Protein AF-A0A6G7NPX5-F1 (afdb_monomer)

Mean predicted aligned error: 10.13 Å

Solvent-accessible surface area (backbone atoms only — not comparable to full-atom values): 6324 Å² total; per-residue (Å²): 137,84,89,84,80,68,65,66,66,56,52,51,50,52,50,53,51,50,55,48,49,53,51,59,47,50,57,50,49,51,45,51,51,50,54,31,49,52,38,38,76,76,55,89,14,68,43,41,69,69,58,49,26,53,59,47,39,71,78,44,92,78,64,53,76,70,59,38,44,55,53,43,51,53,47,52,50,51,38,38,75,69,60,42,29,45,61,82,43,103,87,43,35,36,27,59,28,72,69,45,48,52,52,54,54,49,61,66,71,79,112

Radius of gyration: 18.17 Å; Cα contacts (8 Å, |Δi|>4): 89; chains: 1; bounding box: 48×43×48 Å

Sequence (111 aa):
MPVAGNLSLIFDMSRLIKDKAARGQHLLEEAVLEVLLEARKNGDGLVRAIDIARRVDIYRKKFTPSMGNAITSGILAKLSEEKRIEQLRRRGPWKLTEEEFSKMSADQNDA

Secondary structure (DSSP, 8-state):
----SSHHHHHHHHHHHHHHHHHHHHHHHHHHHHHHHHHHHSSS--B-HHHHHHHHHHH-TT--HHHHHHHHHHHHHHHHHTTSEEESSTT--EEE-HHHHHHHHHHTT--

Foldseek 3Di:
DDPPDPPVVVVVVVVVVVVCVVVVLVVLLVLLQVVLLVCVVVDVSFAALLRSLVSSVVVPVDDDSVRSSVSSVVSLVVCVVVQQKDAPDPRTTIHGDPVNSVVVVVVVVVD

Nearest PDB structures (foldseek):
  4ad9-assembly1_B  TM=8.555E-01  e=4.326E-02  Homo sapiens
  4ad9-assembly2_F  TM=7.990E-01  e=4.057E-02  Homo sapiens
  5aip-assembly1_B  TM=4.936E-01  e=2.428E-02  Neisseria meningitidis serogroup B
  7kk0-assembly1_A  TM=5.146E-01  e=3.138E-02  Variovorax paradoxus
  8s0f-assembly1_8  TM=4.441E-01  e=4.650E-01  Homo sapiens

Structure (mmCIF, N/CA/C/O backbone):
data_AF-A0A6G7NPX5-F1
#
_entry.id   AF-A0A6G7NPX5-F1
#
loop_
_atom_site.group_PDB
_atom_site.id
_atom_site.type_symbol
_atom_site.label_atom_id
_atom_site.label_alt_id
_atom_site.label_comp_id
_atom_site.label_asym_id
_atom_site.label_entity_id
_atom_site.label_seq_id
_atom_site.pdbx_PDB_ins_code
_atom_site.Cartn_x
_atom_site.Cartn_y
_atom_site.Cartn_z
_atom_site.occupancy
_atom_site.B_iso_or_equiv
_atom_site.auth_seq_id
_atom_site.auth_comp_id
_atom_site.auth_asym_id
_atom_site.auth_atom_id
_atom_site.pdbx_PDB_model_num
ATOM 1 N N . MET A 1 1 ? 30.210 32.339 -34.014 1.00 45.97 1 MET A N 1
ATOM 2 C CA . MET A 1 1 ? 28.901 31.681 -34.225 1.00 45.97 1 MET A CA 1
ATOM 3 C C . MET A 1 1 ? 28.555 30.907 -32.958 1.00 45.97 1 MET A C 1
ATOM 5 O O . MET A 1 1 ? 29.354 30.049 -32.601 1.00 45.97 1 MET A O 1
ATOM 9 N N . PRO A 1 2 ? 27.482 31.235 -32.215 1.00 46.88 2 PRO A N 1
ATOM 10 C CA . PRO A 1 2 ? 27.193 30.570 -30.948 1.00 46.88 2 PRO A CA 1
ATOM 11 C C . PRO A 1 2 ? 26.335 29.316 -31.166 1.00 46.88 2 PRO A C 1
ATOM 13 O O . PRO A 1 2 ? 25.286 29.362 -31.804 1.00 46.88 2 PRO A O 1
ATOM 16 N N . VAL A 1 3 ? 26.783 28.190 -30.611 1.00 52.47 3 VAL A N 1
ATOM 17 C CA . VAL A 1 3 ? 26.078 26.899 -30.607 1.00 52.47 3 VAL A CA 1
ATOM 18 C C . VAL A 1 3 ? 25.054 26.907 -29.461 1.00 52.47 3 VAL A C 1
ATOM 20 O O . VAL A 1 3 ? 25.245 26.285 -28.424 1.00 52.47 3 VAL A O 1
ATOM 23 N N . ALA A 1 4 ? 23.980 27.685 -29.601 1.00 54.69 4 ALA A N 1
ATOM 24 C CA . ALA A 1 4 ? 22.961 27.873 -28.557 1.00 54.69 4 ALA A CA 1
ATOM 25 C C . ALA A 1 4 ? 21.749 26.925 -28.705 1.00 54.69 4 ALA A C 1
ATOM 27 O O . ALA A 1 4 ? 20.627 27.295 -28.377 1.00 54.69 4 ALA A O 1
ATOM 28 N N . GLY A 1 5 ? 21.951 25.716 -29.243 1.00 53.91 5 GLY A N 1
ATOM 29 C CA . GLY A 1 5 ? 20.851 24.883 -29.749 1.00 53.91 5 GLY A CA 1
ATOM 30 C C . GLY A 1 5 ? 20.573 23.554 -29.045 1.00 53.91 5 GLY A C 1
ATOM 31 O O . GLY A 1 5 ? 19.686 22.849 -29.505 1.00 53.91 5 GLY A O 1
ATOM 32 N N . ASN A 1 6 ? 21.296 23.164 -27.985 1.00 51.56 6 ASN A N 1
ATOM 33 C CA . ASN A 1 6 ? 21.242 21.758 -27.530 1.00 51.56 6 ASN A CA 1
ATOM 34 C C . ASN A 1 6 ? 20.979 21.522 -26.032 1.00 51.56 6 ASN A C 1
ATOM 36 O O . ASN A 1 6 ? 20.887 20.377 -25.601 1.00 51.56 6 ASN A O 1
ATOM 40 N N . LEU A 1 7 ? 20.837 22.575 -25.221 1.00 51.97 7 LEU A N 1
ATOM 41 C CA . LEU A 1 7 ? 20.602 22.434 -23.774 1.00 51.97 7 LEU A CA 1
ATOM 42 C C . LEU A 1 7 ? 19.114 22.415 -23.389 1.00 51.97 7 LEU A C 1
ATOM 44 O O . LEU A 1 7 ? 18.770 21.819 -22.370 1.00 51.97 7 LEU A O 1
ATOM 48 N N . SER A 1 8 ? 18.221 23.002 -24.196 1.00 53.38 8 SER A N 1
ATOM 49 C CA . SER A 1 8 ? 16.775 23.014 -23.909 1.00 53.38 8 SER A CA 1
ATOM 50 C C . SER A 1 8 ? 16.142 21.624 -24.044 1.00 53.38 8 SER A C 1
ATOM 52 O O . SER A 1 8 ? 15.403 21.203 -23.160 1.00 53.38 8 SER A O 1
ATOM 54 N N . LEU A 1 9 ? 16.507 20.868 -25.085 1.00 53.69 9 LEU A N 1
ATOM 55 C CA . LEU A 1 9 ? 16.022 19.504 -25.345 1.00 53.69 9 LEU A CA 1
ATOM 56 C C . LEU A 1 9 ? 16.412 18.501 -24.246 1.00 53.69 9 LEU A C 1
ATOM 58 O O . LEU A 1 9 ? 15.614 17.637 -23.882 1.00 53.69 9 LEU A O 1
ATOM 62 N N . ILE A 1 10 ? 17.615 18.630 -23.675 1.00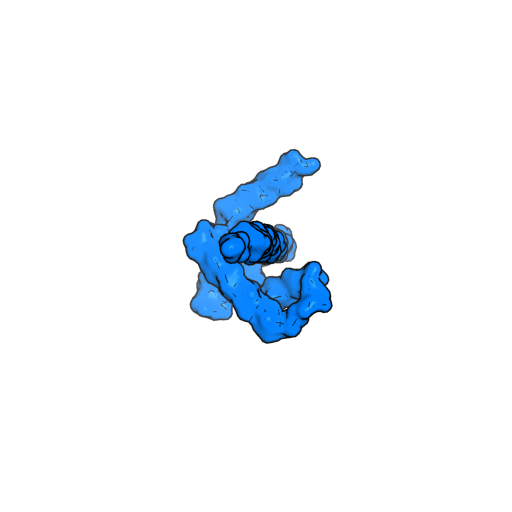 57.75 10 ILE A N 1
ATOM 63 C CA . ILE A 1 10 ? 18.077 17.786 -22.559 1.00 57.75 10 ILE A CA 1
ATOM 64 C C . ILE A 1 10 ? 17.300 18.117 -21.274 1.00 57.75 10 ILE A C 1
ATOM 66 O O . ILE A 1 10 ? 16.946 17.218 -20.503 1.00 57.75 10 ILE A O 1
ATOM 70 N N . PHE A 1 11 ? 16.997 19.400 -21.053 1.00 54.12 11 PHE A N 1
ATOM 71 C CA . PHE A 1 11 ? 16.221 19.856 -19.900 1.00 54.12 11 PHE A CA 1
ATOM 72 C C . PHE A 1 11 ? 14.765 19.374 -19.954 1.00 54.12 11 PHE A C 1
ATOM 74 O O . PHE A 1 11 ? 14.234 18.914 -18.940 1.00 54.12 11 PHE A O 1
ATOM 81 N N . ASP A 1 12 ? 14.145 19.416 -21.136 1.00 60.53 12 ASP A N 1
ATOM 82 C CA . ASP A 1 12 ? 12.768 18.957 -21.341 1.00 60.53 12 ASP A CA 1
ATOM 83 C C . ASP A 1 12 ? 12.640 17.437 -21.191 1.00 60.53 12 ASP A C 1
ATOM 85 O O . ASP A 1 12 ? 11.774 16.943 -20.469 1.00 60.53 12 ASP A O 1
ATOM 89 N N . MET A 1 13 ? 13.572 16.673 -21.772 1.00 55.50 13 MET A N 1
ATOM 90 C CA . MET A 1 13 ? 13.620 15.216 -21.603 1.00 55.50 13 MET A CA 1
ATOM 91 C C . MET A 1 13 ? 13.807 14.812 -20.136 1.00 55.50 13 MET A C 1
ATOM 93 O O . MET A 1 13 ? 13.168 13.872 -19.667 1.00 55.50 13 MET A O 1
ATOM 97 N N . SER A 1 14 ? 14.625 15.548 -19.381 1.00 62.31 14 SER A N 1
ATOM 98 C CA . SER A 1 14 ? 14.832 15.295 -17.951 1.00 62.31 14 SER A CA 1
ATOM 99 C C . SER A 1 14 ? 13.558 15.515 -17.127 1.00 62.31 14 SER A C 1
ATOM 101 O O . SER A 1 14 ? 13.285 14.733 -16.214 1.00 62.31 14 SER A O 1
ATOM 103 N N . ARG A 1 15 ? 12.754 16.541 -17.443 1.00 61.47 15 ARG A N 1
ATOM 104 C CA . ARG A 1 15 ? 11.434 16.745 -16.816 1.00 61.47 15 ARG A CA 1
ATOM 105 C C . ARG A 1 15 ? 10.466 15.633 -17.193 1.00 61.47 15 ARG A C 1
ATOM 107 O O . ARG A 1 15 ? 9.854 15.039 -16.313 1.00 61.47 15 ARG A O 1
ATOM 114 N N . LEU A 1 16 ? 10.416 15.269 -18.471 1.00 61.56 16 LEU A N 1
ATOM 115 C CA . LEU A 1 16 ? 9.523 14.223 -18.961 1.00 61.56 16 LEU A CA 1
ATOM 116 C C . LEU A 1 16 ? 9.821 12.851 -18.330 1.00 61.56 16 LEU A C 1
ATOM 118 O O . LEU A 1 16 ? 8.902 12.088 -18.032 1.00 61.56 16 LEU A O 1
ATOM 122 N N . ILE A 1 17 ? 11.102 12.537 -18.106 1.00 63.12 17 ILE A N 1
ATOM 123 C CA . ILE A 1 17 ? 11.539 11.314 -17.420 1.00 63.12 17 ILE A CA 1
ATOM 124 C C . ILE A 1 17 ? 11.146 11.356 -15.941 1.00 63.12 17 ILE A C 1
ATOM 126 O O . ILE A 1 17 ? 10.616 10.367 -15.436 1.00 63.12 17 ILE A O 1
ATOM 130 N N . LYS A 1 18 ? 11.346 12.490 -15.256 1.00 64.62 18 LYS A N 1
ATOM 131 C CA . LYS A 1 18 ? 10.938 12.660 -13.851 1.00 64.62 18 LYS A CA 1
ATOM 132 C C . LYS A 1 18 ? 9.425 12.533 -13.676 1.00 64.62 18 LYS A C 1
ATOM 134 O O . LYS A 1 18 ? 8.990 11.801 -12.794 1.00 64.62 18 LYS A O 1
ATOM 139 N N . ASP A 1 19 ? 8.632 13.134 -14.558 1.00 65.00 19 ASP A N 1
ATOM 140 C CA . ASP A 1 19 ? 7.168 13.059 -14.501 1.00 65.00 19 ASP A CA 1
ATOM 141 C C . ASP A 1 19 ? 6.640 11.655 -14.807 1.00 65.00 19 ASP A C 1
ATOM 143 O O . ASP A 1 19 ? 5.632 11.220 -14.244 1.00 65.00 19 ASP A O 1
ATOM 147 N N . LYS A 1 20 ? 7.296 10.921 -15.714 1.00 63.56 20 LYS A N 1
ATOM 148 C CA . LYS A 1 20 ? 6.964 9.514 -15.979 1.00 63.56 20 LYS A CA 1
ATOM 149 C C . LYS A 1 20 ? 7.373 8.610 -14.822 1.00 63.56 20 LYS A C 1
ATOM 151 O O . LYS A 1 20 ? 6.629 7.688 -14.505 1.00 63.56 20 LYS A O 1
ATOM 156 N N . ALA A 1 21 ? 8.515 8.870 -14.188 1.00 64.75 21 ALA A N 1
ATOM 157 C CA . ALA A 1 21 ? 8.960 8.129 -13.014 1.00 64.75 21 ALA A CA 1
ATOM 158 C C . ALA A 1 21 ? 8.023 8.364 -11.821 1.00 64.75 21 ALA A C 1
ATOM 160 O O . ALA A 1 21 ? 7.575 7.395 -11.215 1.00 64.75 21 ALA A O 1
ATOM 161 N N . ALA A 1 22 ? 7.644 9.618 -11.556 1.00 68.50 22 ALA A N 1
ATOM 162 C CA . ALA A 1 22 ? 6.703 9.979 -10.498 1.00 68.50 22 ALA A CA 1
ATOM 163 C C . ALA A 1 22 ? 5.330 9.323 -10.707 1.00 68.50 22 ALA A C 1
ATOM 165 O O . ALA A 1 22 ? 4.811 8.675 -9.802 1.00 68.50 22 ALA A O 1
ATOM 166 N N . ARG A 1 23 ? 4.777 9.390 -11.927 1.00 72.19 23 ARG A N 1
ATOM 167 C CA . ARG A 1 23 ? 3.532 8.680 -12.272 1.00 72.19 23 ARG A CA 1
ATOM 168 C C . ARG A 1 23 ? 3.676 7.166 -12.159 1.00 72.19 23 ARG A C 1
ATOM 170 O O . ARG A 1 23 ? 2.801 6.491 -11.633 1.00 72.19 23 ARG A O 1
ATOM 177 N N . GLY A 1 24 ? 4.790 6.624 -12.642 1.00 71.44 24 GLY A N 1
ATOM 178 C CA . GLY A 1 24 ? 5.075 5.195 -12.586 1.00 71.44 24 GLY A CA 1
ATOM 179 C C . GLY A 1 24 ? 5.190 4.662 -11.159 1.00 71.44 24 GLY A C 1
ATOM 180 O O . GLY A 1 24 ? 4.855 3.495 -10.949 1.00 71.44 24 GLY A O 1
ATOM 181 N N . GLN A 1 25 ? 5.643 5.504 -10.229 1.00 75.19 25 GLN A N 1
ATOM 182 C CA . GLN A 1 25 ? 5.715 5.235 -8.801 1.00 75.19 25 GLN A CA 1
ATOM 183 C C . GLN A 1 25 ? 4.337 5.358 -8.134 1.00 75.19 25 GLN A C 1
ATOM 185 O O . GLN A 1 25 ? 3.956 4.442 -7.416 1.00 75.19 25 GLN A O 1
ATOM 190 N N . HIS A 1 26 ? 3.562 6.406 -8.439 1.00 79.81 26 HIS A N 1
ATOM 191 C CA . HIS A 1 26 ? 2.200 6.585 -7.917 1.00 79.81 26 HIS A CA 1
ATOM 192 C C . HIS A 1 26 ? 1.283 5.404 -8.257 1.00 79.81 26 HIS A C 1
ATOM 194 O O . HIS A 1 26 ? 0.637 4.846 -7.381 1.00 79.81 26 HIS A O 1
ATOM 200 N N . LEU A 1 27 ? 1.312 4.942 -9.512 1.00 79.69 27 LEU A N 1
ATOM 201 C CA . LEU A 1 27 ? 0.540 3.768 -9.942 1.00 79.69 27 LEU A CA 1
ATOM 202 C C . LEU A 1 27 ? 0.925 2.494 -9.179 1.00 79.69 27 LEU A C 1
ATOM 204 O O . LEU A 1 27 ? 0.120 1.585 -9.011 1.00 79.69 27 LEU A O 1
ATOM 208 N N . LEU A 1 28 ? 2.189 2.392 -8.766 1.00 80.44 28 LEU A N 1
ATOM 209 C CA . LEU A 1 28 ? 2.673 1.236 -8.023 1.00 80.44 28 LEU A CA 1
ATOM 210 C C . LEU A 1 28 ? 2.310 1.346 -6.535 1.00 80.44 28 LEU A C 1
ATOM 212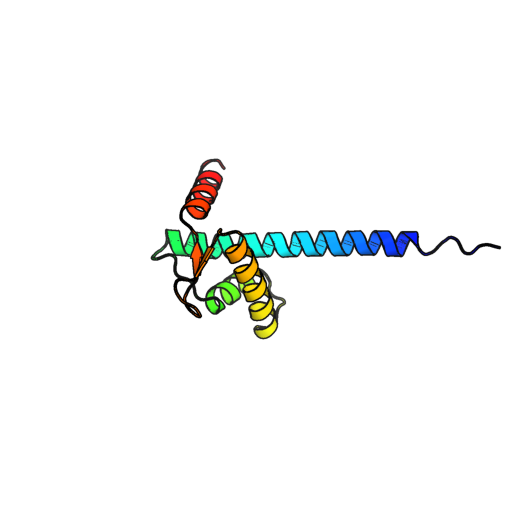 O O . LEU A 1 28 ? 2.038 0.330 -5.907 1.00 80.44 28 LEU A O 1
ATOM 216 N N . GLU A 1 29 ? 2.262 2.565 -5.992 1.00 87.50 29 GLU A N 1
ATOM 217 C CA . GLU A 1 29 ? 1.717 2.858 -4.662 1.00 87.50 29 GLU A CA 1
ATOM 218 C C . GLU A 1 29 ? 0.231 2.493 -4.592 1.00 87.50 29 GLU A C 1
ATOM 220 O O . GLU A 1 29 ? -0.157 1.730 -3.711 1.00 87.50 29 GLU A O 1
ATOM 225 N N . GLU A 1 30 ? -0.573 2.942 -5.559 1.00 86.12 30 GLU A N 1
ATOM 226 C CA . GLU A 1 30 ? -1.992 2.578 -5.678 1.00 86.12 30 GLU A CA 1
ATOM 227 C C . GLU A 1 30 ? -2.180 1.064 -5.778 1.00 86.12 30 GLU A C 1
ATOM 229 O O . GLU A 1 30 ? -2.929 0.494 -4.990 1.00 86.12 30 GLU A O 1
ATOM 234 N N . ALA A 1 31 ? -1.428 0.384 -6.650 1.00 85.62 31 ALA A N 1
ATOM 235 C CA . ALA A 1 31 ? -1.519 -1.069 -6.786 1.00 85.62 31 ALA A CA 1
ATOM 236 C C . ALA A 1 31 ? -1.176 -1.814 -5.480 1.00 85.62 31 ALA A C 1
ATOM 238 O O . ALA A 1 31 ? -1.805 -2.818 -5.147 1.00 85.62 31 ALA A O 1
ATOM 239 N N . VAL A 1 32 ? -0.183 -1.343 -4.715 1.00 87.75 32 VAL A N 1
ATOM 240 C CA . VAL A 1 32 ? 0.149 -1.926 -3.402 1.00 87.75 32 VAL A CA 1
ATOM 241 C C . VAL A 1 32 ? -1.003 -1.733 -2.415 1.00 87.75 32 VAL A C 1
ATOM 243 O O . VAL A 1 32 ? -1.354 -2.668 -1.692 1.00 87.75 32 VAL A O 1
ATOM 246 N N . LEU A 1 33 ? -1.595 -0.541 -2.383 1.00 88.50 33 LEU A N 1
ATOM 247 C CA . LEU A 1 33 ? -2.702 -0.221 -1.486 1.00 88.50 33 LEU A CA 1
ATOM 248 C C . LEU A 1 33 ? -3.970 -0.993 -1.846 1.00 88.50 33 LEU A C 1
ATOM 250 O O . LEU A 1 33 ? -4.616 -1.521 -0.948 1.00 88.50 33 LEU A O 1
ATOM 254 N N . GLU A 1 34 ? -4.288 -1.140 -3.132 1.00 87.38 34 GLU A N 1
ATOM 255 C CA . GLU A 1 34 ? -5.395 -1.972 -3.610 1.00 87.38 34 GLU A CA 1
ATOM 256 C C . GLU A 1 34 ? -5.228 -3.433 -3.190 1.00 87.38 34 GLU A C 1
ATOM 258 O O . GLU A 1 34 ? -6.166 -4.038 -2.675 1.00 87.38 34 GLU A O 1
ATOM 263 N N . VAL A 1 35 ? -4.021 -3.995 -3.325 1.00 88.19 35 VAL A N 1
ATOM 264 C CA . VAL A 1 35 ? -3.737 -5.370 -2.886 1.00 88.19 35 VAL A CA 1
ATOM 265 C C . VAL A 1 35 ? -3.964 -5.534 -1.381 1.00 88.19 35 VAL A C 1
ATOM 267 O O . VAL A 1 35 ? -4.497 -6.558 -0.942 1.00 88.19 35 VAL A O 1
ATOM 270 N N . LEU A 1 36 ? -3.562 -4.548 -0.575 1.00 88.00 36 LEU A N 1
ATOM 271 C CA . LEU A 1 36 ? -3.791 -4.569 0.870 1.00 88.00 36 LEU A CA 1
ATOM 272 C C . LEU A 1 36 ? -5.266 -4.343 1.224 1.00 88.00 36 LEU A C 1
ATOM 274 O O . LEU A 1 36 ? -5.764 -4.966 2.161 1.00 88.00 36 LEU A O 1
ATOM 278 N N . LEU A 1 37 ? -5.971 -3.492 0.477 1.00 87.88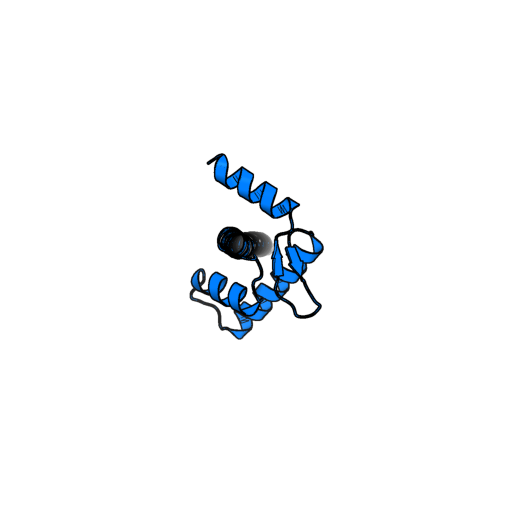 37 LEU A N 1
ATOM 279 C CA . LEU A 1 37 ? -7.398 -3.225 0.639 1.00 87.88 37 LEU A CA 1
ATOM 280 C C . LEU A 1 37 ? -8.207 -4.486 0.361 1.00 87.88 37 LEU A C 1
ATOM 282 O O . LEU A 1 37 ? -9.033 -4.881 1.178 1.00 87.88 37 LEU A O 1
ATOM 286 N N . GLU A 1 38 ? -7.927 -5.150 -0.756 1.00 86.69 38 GLU A N 1
ATOM 287 C CA . GLU A 1 38 ? -8.550 -6.412 -1.133 1.00 86.69 38 GLU A CA 1
ATOM 288 C C . GLU A 1 38 ? -8.271 -7.496 -0.087 1.00 86.69 38 GLU A C 1
ATOM 290 O O . GLU A 1 38 ? -9.187 -8.189 0.355 1.00 86.69 38 GLU A O 1
ATOM 295 N N . ALA A 1 39 ? -7.023 -7.619 0.378 1.00 86.88 39 ALA A N 1
ATOM 296 C CA . ALA A 1 39 ? -6.679 -8.575 1.427 1.00 86.88 39 ALA A CA 1
ATOM 297 C C . ALA A 1 39 ? -7.404 -8.290 2.749 1.00 86.88 39 ALA A C 1
ATOM 299 O O . ALA A 1 39 ? -7.755 -9.220 3.473 1.00 86.88 39 ALA A O 1
ATOM 300 N N . ARG A 1 40 ? -7.637 -7.013 3.063 1.00 84.19 40 ARG A N 1
ATOM 301 C CA . ARG A 1 40 ? -8.361 -6.590 4.261 1.00 84.19 40 ARG A CA 1
ATOM 302 C C . ARG A 1 40 ? -9.872 -6.780 4.132 1.00 84.19 40 ARG A C 1
ATOM 304 O O . ARG A 1 40 ? -10.513 -7.126 5.115 1.00 84.19 40 ARG A O 1
ATOM 311 N N . LYS A 1 41 ? -10.437 -6.620 2.933 1.00 84.81 41 LYS A N 1
ATOM 312 C CA . LYS A 1 41 ? -11.844 -6.947 2.641 1.00 84.81 41 LYS A CA 1
ATOM 313 C C . LYS A 1 41 ? -12.106 -8.458 2.688 1.00 84.81 41 LYS A C 1
ATOM 315 O O . LYS A 1 41 ? -13.168 -8.875 3.136 1.00 84.81 41 LYS A O 1
ATOM 320 N N . ASN A 1 42 ? -11.136 -9.268 2.263 1.00 81.62 42 ASN A N 1
ATOM 321 C CA . ASN A 1 42 ? -11.277 -10.721 2.122 1.00 81.62 42 ASN A CA 1
ATOM 322 C C . ASN A 1 42 ? -10.745 -11.537 3.319 1.00 81.62 42 ASN A C 1
ATOM 324 O O . ASN A 1 42 ? -10.723 -12.767 3.247 1.00 81.62 42 ASN A O 1
ATOM 328 N N . GLY A 1 43 ? -10.289 -10.899 4.403 1.00 79.31 43 GLY A N 1
ATOM 329 C CA . GLY A 1 43 ? -9.681 -11.607 5.531 1.00 79.31 43 GLY A CA 1
ATOM 330 C C . GLY A 1 43 ? -9.074 -10.699 6.600 1.00 79.31 43 GLY A C 1
ATOM 331 O O . GLY A 1 43 ? -9.636 -9.677 6.974 1.00 79.31 43 GLY A O 1
ATOM 332 N N . ASP A 1 44 ? -7.915 -11.094 7.119 1.00 75.56 44 ASP A N 1
ATOM 333 C CA . ASP A 1 44 ? -7.181 -10.422 8.197 1.00 75.56 44 ASP A CA 1
ATOM 334 C C . ASP A 1 44 ? -6.349 -9.210 7.729 1.00 75.56 44 ASP A C 1
ATOM 336 O O . ASP A 1 44 ? -5.776 -8.494 8.552 1.00 75.56 44 ASP A O 1
ATOM 340 N N . GLY A 1 45 ? -6.283 -8.948 6.417 1.00 77.62 45 GLY A N 1
ATOM 341 C CA . GLY A 1 45 ? -5.559 -7.805 5.850 1.00 77.62 45 GLY A CA 1
ATOM 342 C C . GLY A 1 45 ? -4.041 -7.884 5.977 1.00 77.62 45 GLY A C 1
ATOM 343 O O . GLY A 1 45 ? -3.360 -6.887 5.746 1.00 77.62 45 GLY A O 1
ATOM 344 N N . LEU A 1 46 ? -3.506 -9.052 6.343 1.00 85.00 46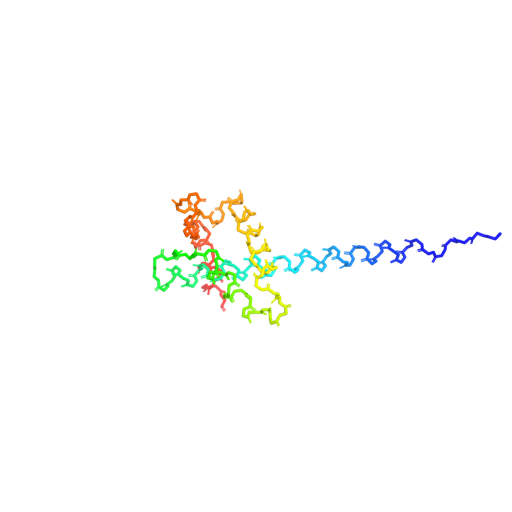 LEU A N 1
ATOM 345 C CA . LEU A 1 46 ? -2.085 -9.283 6.563 1.00 85.00 46 LEU A CA 1
ATOM 346 C C . LEU A 1 46 ? -1.446 -9.881 5.308 1.00 85.00 46 LEU A C 1
ATOM 348 O O . LEU A 1 46 ? -1.609 -11.062 5.010 1.00 85.00 46 LEU A O 1
ATOM 352 N N . VAL A 1 47 ? -0.646 -9.088 4.595 1.00 86.94 47 VAL A N 1
ATOM 353 C CA . VAL A 1 47 ? 0.007 -9.536 3.355 1.00 86.94 47 VAL A CA 1
ATOM 354 C C . VAL A 1 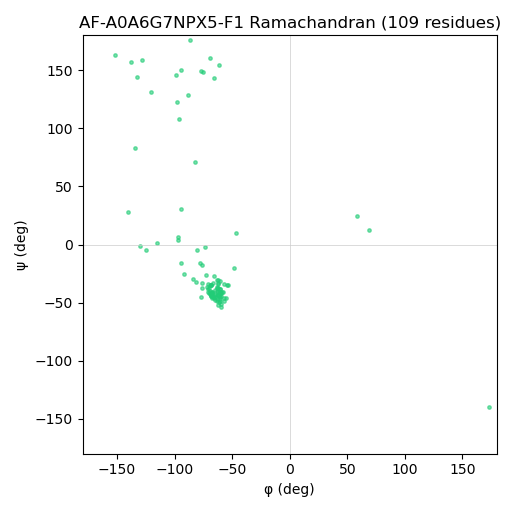47 ? 1.521 -9.450 3.482 1.00 86.94 47 VAL A C 1
ATOM 356 O O . VAL A 1 47 ? 2.081 -8.444 3.919 1.00 86.94 47 VAL A O 1
ATOM 359 N N . ARG A 1 48 ? 2.236 -10.517 3.111 1.00 87.00 48 ARG A N 1
ATOM 360 C CA . ARG A 1 48 ? 3.705 -10.489 3.102 1.00 87.00 48 ARG A CA 1
ATOM 361 C C . ARG A 1 48 ? 4.199 -9.684 1.907 1.00 87.00 48 ARG A C 1
ATOM 363 O O . ARG A 1 48 ? 3.620 -9.753 0.830 1.00 87.00 48 ARG A O 1
ATOM 370 N N . ALA A 1 49 ? 5.340 -9.015 2.064 1.00 82.94 49 ALA A N 1
ATOM 371 C CA . ALA A 1 49 ? 5.948 -8.220 0.992 1.00 82.94 49 ALA A CA 1
ATOM 372 C C . ALA A 1 49 ? 6.145 -9.010 -0.318 1.00 82.94 49 ALA A C 1
ATOM 374 O O . ALA A 1 49 ? 5.949 -8.460 -1.394 1.00 82.94 49 ALA A O 1
ATOM 375 N N . ILE A 1 50 ? 6.463 -10.309 -0.234 1.00 81.38 50 ILE A N 1
ATOM 376 C CA . ILE A 1 50 ? 6.614 -11.172 -1.415 1.00 81.38 50 ILE A CA 1
ATOM 377 C C . ILE A 1 50 ? 5.288 -11.431 -2.144 1.00 81.38 50 ILE A C 1
ATOM 379 O O . ILE A 1 50 ? 5.271 -11.521 -3.369 1.00 81.38 50 ILE A O 1
ATOM 383 N N . ASP A 1 51 ? 4.184 -11.529 -1.405 1.00 84.06 51 ASP A N 1
ATOM 384 C CA . ASP A 1 51 ? 2.855 -11.754 -1.971 1.00 84.06 51 ASP A CA 1
ATOM 385 C C . ASP A 1 51 ? 2.317 -10.459 -2.585 1.00 84.06 51 ASP A C 1
ATOM 387 O O . ASP A 1 51 ? 1.739 -10.496 -3.669 1.00 84.06 51 ASP A O 1
ATOM 391 N N . ILE A 1 52 ? 2.599 -9.311 -1.953 1.00 85.00 52 ILE A N 1
ATOM 392 C CA . ILE A 1 52 ? 2.349 -7.981 -2.527 1.00 85.00 52 ILE A CA 1
ATOM 393 C C . ILE A 1 52 ? 3.130 -7.834 -3.829 1.00 85.00 52 ILE A C 1
ATOM 395 O O . ILE A 1 52 ? 2.531 -7.571 -4.864 1.00 85.00 52 ILE A O 1
ATOM 399 N N . ALA A 1 53 ? 4.445 -8.078 -3.801 1.00 81.81 53 ALA A N 1
ATOM 400 C CA . ALA A 1 53 ? 5.291 -7.980 -4.983 1.00 81.81 53 ALA A CA 1
ATOM 401 C C . ALA A 1 53 ? 4.757 -8.872 -6.105 1.00 81.81 53 ALA A C 1
ATOM 403 O O . ALA A 1 53 ? 4.594 -8.399 -7.217 1.00 81.81 53 ALA A O 1
ATOM 404 N N . ARG A 1 54 ? 4.393 -10.127 -5.816 1.00 80.56 54 ARG A N 1
ATOM 405 C CA . ARG A 1 54 ? 3.831 -11.041 -6.819 1.00 80.56 54 ARG A CA 1
ATOM 406 C C . ARG A 1 54 ? 2.512 -10.531 -7.403 1.00 80.56 54 ARG A C 1
ATOM 408 O O . ARG A 1 54 ? 2.334 -10.603 -8.612 1.00 80.56 54 ARG A O 1
ATOM 415 N N . ARG A 1 55 ? 1.594 -10.032 -6.571 1.00 79.19 55 ARG A N 1
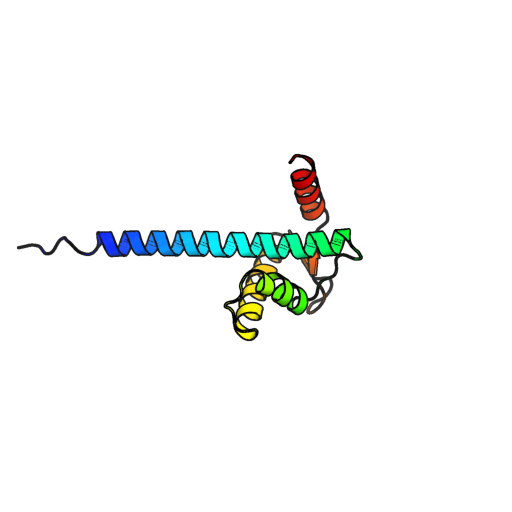ATOM 416 C CA . ARG A 1 55 ? 0.295 -9.509 -7.027 1.00 79.19 55 ARG A CA 1
ATOM 417 C C . ARG A 1 55 ? 0.452 -8.232 -7.844 1.00 79.19 55 ARG A C 1
ATOM 419 O O . ARG A 1 55 ? -0.178 -8.108 -8.883 1.00 79.19 55 ARG A O 1
ATOM 426 N N . VAL A 1 56 ? 1.345 -7.338 -7.432 1.00 76.81 56 VAL A N 1
ATOM 427 C CA . VAL A 1 56 ? 1.675 -6.105 -8.158 1.00 76.81 56 VAL A CA 1
ATOM 428 C C . VAL A 1 56 ? 2.426 -6.407 -9.465 1.00 76.81 56 VAL A C 1
ATOM 430 O O . VAL A 1 56 ? 2.201 -5.750 -10.477 1.00 76.81 56 VAL A O 1
ATOM 433 N N . ASP A 1 57 ? 3.275 -7.435 -9.494 1.00 67.94 57 ASP A N 1
ATOM 434 C CA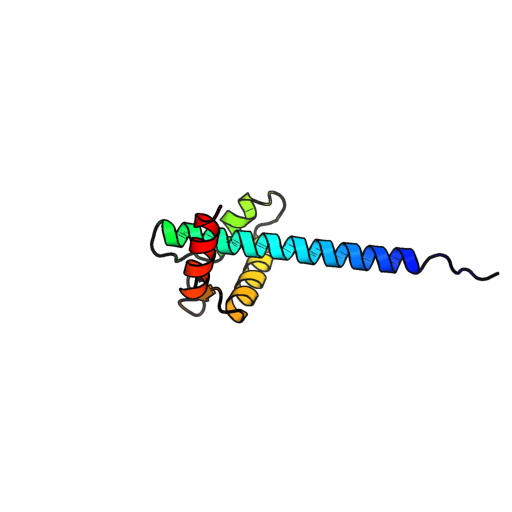 . ASP A 1 57 ? 4.036 -7.846 -10.682 1.00 67.94 57 ASP A CA 1
ATOM 435 C C . ASP A 1 57 ? 3.151 -8.528 -11.742 1.00 67.94 57 ASP A C 1
ATOM 437 O O . ASP A 1 57 ? 3.402 -8.397 -12.941 1.00 67.94 57 ASP A O 1
ATOM 441 N N . ILE A 1 58 ? 2.031 -9.150 -11.341 1.00 53.72 58 ILE A N 1
ATOM 442 C CA . ILE A 1 58 ? 0.978 -9.580 -12.284 1.00 53.72 58 ILE A CA 1
ATOM 443 C C . ILE A 1 58 ? 0.457 -8.381 -13.100 1.00 53.72 58 ILE A C 1
ATOM 445 O O . ILE A 1 58 ? 0.188 -8.531 -14.294 1.00 53.72 58 ILE A O 1
ATOM 449 N N . TYR A 1 59 ? 0.408 -7.177 -12.518 1.00 50.62 59 TYR A N 1
ATOM 450 C CA . TYR A 1 59 ? 0.030 -5.954 -13.237 1.00 50.62 59 TYR A CA 1
ATOM 451 C C . TYR A 1 59 ? 1.144 -5.401 -14.141 1.00 50.62 59 TYR A C 1
ATOM 453 O O . TYR A 1 59 ? 0.870 -4.626 -15.061 1.00 50.62 59 TYR A O 1
ATOM 461 N N . ARG A 1 60 ? 2.407 -5.810 -13.955 1.00 57.47 60 ARG A N 1
ATOM 462 C CA . ARG A 1 60 ? 3.539 -5.385 -14.792 1.00 57.47 60 ARG A CA 1
ATOM 463 C C . ARG A 1 60 ? 4.412 -6.577 -15.182 1.00 57.47 60 ARG A C 1
ATOM 465 O O . ARG A 1 60 ? 5.492 -6.768 -14.651 1.00 57.47 60 ARG A O 1
ATOM 472 N N . LYS A 1 61 ? 3.986 -7.271 -16.243 1.00 55.06 61 LYS A N 1
ATOM 473 C CA . LYS A 1 61 ? 4.604 -8.410 -16.972 1.00 55.06 61 LYS A CA 1
ATOM 474 C C . LYS A 1 61 ? 6.111 -8.319 -17.347 1.00 55.06 61 LYS A C 1
ATOM 476 O O . LYS A 1 61 ? 6.561 -9.096 -18.184 1.00 55.06 61 LYS A O 1
ATOM 481 N N . LYS A 1 62 ? 6.876 -7.339 -16.851 1.00 58.28 62 LYS A N 1
ATOM 482 C CA . LYS A 1 62 ? 8.217 -6.954 -17.322 1.00 58.28 62 LYS A CA 1
ATOM 483 C C . LYS A 1 62 ? 9.317 -6.945 -16.251 1.00 58.28 62 LYS A C 1
ATOM 485 O O . LYS A 1 62 ? 10.462 -6.711 -16.633 1.00 58.28 62 LYS A O 1
ATOM 490 N N . PHE A 1 63 ? 9.037 -7.170 -14.965 1.00 61.03 63 PHE A N 1
ATOM 491 C CA . PHE A 1 63 ? 10.105 -7.179 -13.958 1.00 61.03 63 PHE A CA 1
ATOM 492 C C . PHE A 1 63 ? 10.648 -8.578 -13.681 1.00 61.03 63 PHE A C 1
ATOM 494 O O . PHE A 1 63 ? 9.965 -9.591 -13.797 1.00 61.03 63 PHE A O 1
ATOM 501 N N . THR A 1 64 ? 11.929 -8.628 -13.317 1.00 65.69 64 THR A N 1
ATOM 502 C CA . THR A 1 64 ? 12.497 -9.825 -12.702 1.00 65.69 64 THR A CA 1
ATOM 503 C C . THR A 1 64 ? 12.062 -9.881 -11.234 1.00 65.69 64 THR A C 1
ATOM 505 O O . THR A 1 64 ? 11.943 -8.827 -10.600 1.00 65.69 64 THR A O 1
ATOM 508 N N . PRO A 1 65 ? 11.906 -11.076 -10.636 1.00 66.31 65 PRO A N 1
ATOM 509 C CA . PRO A 1 65 ? 11.468 -11.212 -9.243 1.00 66.31 65 PRO A CA 1
ATOM 510 C C . PRO A 1 65 ? 12.328 -10.425 -8.238 1.00 66.31 65 PRO A C 1
ATOM 512 O O . PRO A 1 65 ? 11.819 -9.883 -7.260 1.00 66.31 65 PRO A O 1
ATOM 515 N N . SER A 1 66 ? 13.637 -10.322 -8.498 1.00 67.56 66 SER A N 1
ATOM 516 C CA . SER A 1 66 ? 14.579 -9.547 -7.677 1.00 67.56 66 SER A CA 1
ATOM 517 C C . SER A 1 66 ? 14.300 -8.039 -7.742 1.00 67.56 66 SER A C 1
ATOM 519 O O . SER A 1 66 ? 14.231 -7.365 -6.712 1.00 67.56 66 SER A O 1
ATOM 521 N N . MET A 1 67 ? 14.068 -7.515 -8.950 1.00 67.75 67 MET A N 1
ATOM 522 C CA . MET A 1 67 ? 13.786 -6.097 -9.170 1.00 67.75 67 MET A CA 1
ATOM 523 C C . MET A 1 67 ? 12.405 -5.710 -8.626 1.00 67.75 67 MET A C 1
ATOM 525 O O . MET A 1 67 ? 12.283 -4.691 -7.949 1.00 67.75 67 MET A O 1
ATOM 529 N N . GLY A 1 68 ? 11.391 -6.555 -8.839 1.00 67.06 68 GLY A N 1
ATOM 530 C CA . GLY A 1 68 ? 10.052 -6.358 -8.281 1.00 67.06 68 GLY A CA 1
ATOM 531 C C . GLY A 1 68 ? 10.064 -6.293 -6.753 1.00 67.06 68 GLY A C 1
ATOM 532 O O . GLY A 1 68 ? 9.426 -5.420 -6.165 1.00 67.06 68 GLY A O 1
ATOM 533 N N . ASN A 1 69 ? 10.860 -7.141 -6.095 1.00 71.12 69 ASN A N 1
ATOM 534 C CA . ASN A 1 69 ? 10.960 -7.150 -4.637 1.00 71.12 69 ASN A CA 1
ATOM 535 C C . ASN A 1 69 ? 11.645 -5.887 -4.081 1.00 71.12 69 ASN A C 1
ATOM 537 O O . ASN A 1 69 ? 11.178 -5.319 -3.094 1.00 71.12 69 ASN A O 1
ATOM 541 N N . ALA A 1 70 ? 12.719 -5.413 -4.723 1.00 75.31 70 ALA A N 1
ATOM 542 C CA . ALA A 1 70 ? 13.411 -4.188 -4.316 1.00 75.31 70 ALA A CA 1
ATOM 543 C C . ALA A 1 70 ? 12.515 -2.946 -4.449 1.00 75.31 70 ALA A C 1
ATOM 545 O O . ALA A 1 70 ? 12.427 -2.142 -3.521 1.00 75.31 70 ALA A O 1
ATOM 546 N N . ILE A 1 71 ? 11.800 -2.826 -5.572 1.00 76.50 71 ILE A N 1
ATOM 547 C CA . ILE A 1 71 ? 10.872 -1.717 -5.814 1.00 76.50 71 ILE A CA 1
ATOM 548 C C . ILE A 1 71 ? 9.707 -1.767 -4.816 1.00 76.50 71 ILE A C 1
ATOM 550 O O . ILE A 1 71 ? 9.405 -0.762 -4.176 1.00 76.50 71 ILE A O 1
ATOM 554 N N . THR A 1 72 ? 9.092 -2.940 -4.633 1.00 80.75 72 THR A N 1
ATOM 555 C CA . THR A 1 72 ? 7.980 -3.116 -3.683 1.00 80.75 72 THR A CA 1
ATOM 556 C C . THR A 1 72 ? 8.420 -2.773 -2.262 1.00 80.75 72 THR A C 1
ATOM 558 O O . THR A 1 72 ? 7.707 -2.079 -1.549 1.00 80.75 72 THR A O 1
ATOM 561 N N . SER A 1 73 ? 9.623 -3.188 -1.859 1.00 82.31 73 SER A N 1
ATOM 562 C CA . SER A 1 73 ? 10.172 -2.865 -0.537 1.00 82.31 73 SER A CA 1
ATOM 563 C C . SER A 1 73 ? 10.370 -1.358 -0.345 1.00 82.31 73 SER A C 1
ATOM 565 O O . SER A 1 73 ? 10.053 -0.839 0.722 1.00 82.31 73 SER A O 1
ATOM 567 N N . GLY A 1 74 ? 10.843 -0.648 -1.376 1.00 84.62 74 GLY A N 1
ATOM 568 C CA . GLY A 1 74 ? 10.963 0.812 -1.352 1.00 84.62 74 GLY A CA 1
ATOM 569 C C . GLY A 1 74 ? 9.612 1.516 -1.199 1.00 84.62 74 GLY A C 1
ATOM 570 O O . GLY A 1 74 ? 9.491 2.456 -0.418 1.00 84.62 74 GLY A O 1
ATOM 571 N N . ILE A 1 75 ? 8.576 1.020 -1.880 1.00 86.88 75 ILE A N 1
ATOM 572 C CA . ILE A 1 75 ? 7.217 1.562 -1.752 1.00 86.88 75 ILE A CA 1
ATOM 573 C C . ILE A 1 75 ? 6.618 1.280 -0.382 1.00 86.88 75 ILE A C 1
ATOM 575 O O . ILE A 1 75 ? 6.043 2.178 0.223 1.00 86.88 75 ILE A O 1
ATOM 579 N N . LEU A 1 76 ? 6.779 0.063 0.135 1.00 87.25 76 LEU A N 1
ATOM 580 C CA . LEU A 1 76 ? 6.299 -0.283 1.470 1.00 87.25 76 LEU A CA 1
ATOM 581 C C . LEU A 1 76 ? 6.965 0.593 2.539 1.00 87.25 76 LEU A C 1
ATOM 583 O O . LEU A 1 76 ? 6.286 1.071 3.440 1.00 87.25 76 LEU A O 1
ATOM 587 N N . ALA A 1 77 ? 8.268 0.866 2.414 1.00 87.38 77 ALA A N 1
ATOM 588 C CA . ALA A 1 77 ? 8.957 1.792 3.309 1.00 87.38 77 ALA A CA 1
ATOM 589 C C . ALA A 1 77 ? 8.348 3.202 3.245 1.00 87.38 77 ALA A C 1
ATOM 591 O O . ALA A 1 77 ? 7.992 3.751 4.285 1.00 87.38 77 ALA A O 1
ATOM 592 N N . LYS A 1 78 ? 8.137 3.744 2.038 1.00 88.88 78 LYS A N 1
ATOM 593 C CA . LYS A 1 78 ? 7.516 5.062 1.846 1.00 88.88 78 LYS A CA 1
ATOM 594 C C . LYS A 1 78 ? 6.100 5.129 2.434 1.00 88.88 78 LYS A C 1
ATOM 596 O O . LYS A 1 78 ? 5.808 6.009 3.234 1.00 88.88 78 LYS A O 1
ATOM 601 N N . LEU A 1 79 ? 5.231 4.178 2.092 1.00 88.06 79 LEU A N 1
ATOM 602 C CA . LEU A 1 79 ? 3.854 4.132 2.603 1.00 88.06 79 LEU A CA 1
ATOM 603 C C . LEU A 1 79 ? 3.809 3.950 4.130 1.00 88.06 79 LEU A C 1
ATOM 605 O O . LEU A 1 79 ? 2.877 4.417 4.788 1.00 88.06 79 LEU A O 1
ATOM 609 N N . SER A 1 80 ? 4.810 3.272 4.699 1.00 89.38 80 SER A N 1
ATOM 610 C CA . SER A 1 80 ? 4.962 3.137 6.147 1.00 89.38 80 SER A CA 1
ATOM 611 C C . SER A 1 80 ? 5.378 4.450 6.807 1.00 89.38 80 SER A C 1
ATOM 613 O O . SER A 1 80 ? 4.865 4.766 7.878 1.00 89.38 80 SER A O 1
ATOM 615 N N . GLU A 1 81 ? 6.287 5.214 6.195 1.00 89.56 81 GLU A N 1
ATOM 616 C CA . GLU A 1 81 ? 6.671 6.554 6.661 1.00 89.56 81 GLU A CA 1
ATOM 617 C C . GLU A 1 81 ? 5.486 7.528 6.600 1.00 89.56 81 GLU A C 1
ATOM 619 O O . GLU A 1 81 ? 5.286 8.323 7.519 1.00 89.56 81 GLU A O 1
ATOM 624 N N . GLU A 1 82 ? 4.638 7.398 5.578 1.00 90.12 82 GLU A N 1
ATOM 625 C CA . GLU A 1 82 ? 3.384 8.147 5.425 1.00 90.12 82 GLU A CA 1
ATOM 626 C C . GLU A 1 82 ? 2.260 7.680 6.370 1.00 90.12 82 GLU A C 1
ATOM 628 O O . GLU A 1 82 ? 1.180 8.266 6.370 1.00 90.12 82 GLU A O 1
ATOM 633 N N . LYS A 1 83 ? 2.486 6.640 7.189 1.00 88.88 83 LYS A N 1
ATOM 634 C CA . LYS A 1 83 ? 1.495 6.036 8.106 1.00 88.88 83 LYS A CA 1
ATOM 635 C C . LYS A 1 83 ? 0.223 5.513 7.418 1.00 88.88 83 LYS A C 1
ATOM 637 O O . LYS A 1 83 ? -0.823 5.367 8.053 1.00 88.88 83 LYS A O 1
ATOM 642 N N . ARG A 1 84 ? 0.310 5.183 6.129 1.00 89.31 84 ARG A N 1
ATOM 643 C CA . ARG A 1 84 ? -0.791 4.590 5.346 1.00 89.31 84 ARG A CA 1
ATOM 644 C C . ARG A 1 84 ? -0.860 3.076 5.523 1.00 89.31 84 ARG A C 1
ATOM 646 O O . ARG A 1 84 ? -1.929 2.471 5.471 1.00 89.31 84 ARG A O 1
ATOM 653 N N . ILE A 1 85 ? 0.292 2.461 5.776 1.00 90.94 85 ILE A N 1
ATOM 654 C CA . ILE A 1 85 ? 0.417 1.039 6.093 1.00 90.94 85 ILE A CA 1
ATOM 655 C C . ILE A 1 85 ? 1.231 0.852 7.369 1.00 90.94 85 ILE A C 1
ATOM 657 O O . ILE A 1 85 ? 2.028 1.705 7.754 1.00 90.94 85 ILE A O 1
ATOM 661 N N . GLU A 1 86 ? 1.064 -0.296 8.008 1.00 89.69 86 GLU A N 1
ATOM 662 C CA . GLU A 1 86 ? 1.819 -0.682 9.192 1.00 89.69 86 GLU A CA 1
ATOM 663 C C . GLU A 1 86 ? 2.340 -2.116 9.066 1.00 89.69 86 GLU A C 1
ATOM 665 O O . GLU A 1 86 ? 1.690 -3.007 8.507 1.00 89.69 86 GLU A O 1
ATOM 670 N N . GLN A 1 87 ? 3.541 -2.337 9.598 1.00 89.31 87 GLN A N 1
ATOM 671 C CA . GLN A 1 87 ? 4.147 -3.657 9.673 1.00 89.31 87 GLN A CA 1
ATOM 672 C C . GLN A 1 87 ? 3.918 -4.243 11.064 1.00 89.31 87 GLN A C 1
ATOM 674 O O . GLN A 1 87 ? 4.357 -3.678 12.064 1.00 89.31 87 GLN A O 1
ATOM 679 N N . LEU A 1 88 ? 3.290 -5.418 11.142 1.00 81.94 88 LEU A N 1
ATOM 680 C CA . LEU A 1 88 ? 2.922 -6.006 12.436 1.00 81.94 88 LEU A CA 1
ATOM 681 C C . LEU A 1 88 ? 4.150 -6.387 13.294 1.00 81.94 88 LEU A C 1
ATOM 683 O O . LEU A 1 88 ? 4.070 -6.459 14.518 1.00 81.94 88 LEU A O 1
ATOM 687 N N . ARG A 1 89 ? 5.292 -6.677 12.650 1.00 80.56 89 ARG A N 1
ATOM 688 C CA . ARG A 1 89 ? 6.598 -7.006 13.262 1.00 80.56 89 ARG A CA 1
ATOM 689 C C . ARG A 1 89 ? 7.732 -6.590 12.319 1.00 80.56 89 ARG A C 1
ATOM 691 O O . ARG A 1 89 ? 7.503 -6.516 11.123 1.00 80.56 89 ARG A O 1
ATOM 698 N N . ARG A 1 90 ? 8.977 -6.471 12.805 1.00 72.50 90 ARG A N 1
ATOM 699 C CA . ARG A 1 90 ? 10.194 -6.078 12.035 1.00 72.50 90 ARG A CA 1
ATOM 700 C C . ARG A 1 90 ? 10.444 -6.802 10.691 1.00 72.50 90 ARG A C 1
ATOM 702 O O . ARG A 1 90 ? 11.234 -6.326 9.884 1.00 72.50 90 ARG A O 1
ATOM 709 N N . ARG A 1 91 ? 9.851 -7.981 10.474 1.00 71.44 91 ARG A N 1
ATOM 710 C CA . ARG A 1 91 ? 9.830 -8.735 9.197 1.00 71.44 91 ARG A CA 1
ATOM 711 C C . ARG A 1 91 ? 8.463 -9.386 8.948 1.00 71.44 91 ARG A C 1
ATOM 713 O O . ARG A 1 91 ? 8.363 -10.469 8.379 1.00 71.44 91 ARG A O 1
ATOM 720 N N . GLY A 1 92 ? 7.425 -8.772 9.500 1.00 80.81 92 GLY A N 1
ATOM 721 C CA . GLY A 1 92 ? 6.067 -9.281 9.505 1.00 80.81 92 GLY A CA 1
ATOM 722 C C . GLY A 1 92 ? 5.283 -8.903 8.251 1.00 80.81 92 GLY A C 1
ATOM 723 O O . GLY A 1 92 ? 5.789 -8.169 7.395 1.00 80.81 92 GLY A O 1
ATOM 724 N N . PRO A 1 93 ? 4.045 -9.408 8.157 1.00 86.81 93 PRO A N 1
ATOM 725 C CA . PRO A 1 93 ? 3.086 -8.951 7.165 1.00 86.81 93 PRO A CA 1
ATOM 726 C C . PRO A 1 93 ? 2.770 -7.462 7.343 1.00 86.81 93 PRO A C 1
ATOM 728 O O . PRO A 1 93 ? 2.889 -6.900 8.439 1.00 86.81 93 PRO A O 1
ATOM 731 N N . TRP A 1 94 ? 2.366 -6.864 6.234 1.00 90.25 94 TRP A N 1
ATOM 732 C CA . TRP A 1 94 ? 1.907 -5.492 6.115 1.00 90.25 94 TRP A CA 1
ATOM 733 C C . TRP A 1 94 ? 0.386 -5.465 6.107 1.00 90.25 94 TRP A C 1
ATOM 735 O O . TRP A 1 94 ? -0.238 -6.374 5.555 1.00 90.25 94 TRP A O 1
ATOM 745 N N . LYS A 1 95 ? -0.189 -4.419 6.694 1.00 90.69 95 LYS A N 1
ATOM 746 C CA . LYS A 1 95 ? -1.618 -4.111 6.611 1.00 90.69 95 LYS A CA 1
ATOM 747 C C . LYS A 1 95 ? -1.833 -2.619 6.394 1.00 90.69 95 LYS A C 1
ATOM 749 O O . LYS A 1 95 ? -0.974 -1.813 6.746 1.00 90.69 95 LYS A O 1
ATOM 754 N N . LEU A 1 96 ? -2.987 -2.263 5.838 1.00 90.56 96 LEU A N 1
ATOM 755 C CA . LEU A 1 96 ? -3.464 -0.879 5.831 1.00 90.56 96 LEU A CA 1
ATOM 756 C C . LEU A 1 96 ? -3.768 -0.420 7.253 1.00 90.56 96 LEU A C 1
ATOM 758 O O . LEU A 1 96 ? -4.336 -1.185 8.039 1.00 90.56 96 LEU A O 1
ATOM 762 N N . THR A 1 97 ? -3.473 0.843 7.543 1.00 89.50 97 THR A N 1
ATOM 763 C CA . THR A 1 97 ? -3.964 1.489 8.762 1.00 89.50 97 THR A CA 1
ATOM 764 C C . THR A 1 97 ? -5.478 1.701 8.688 1.00 89.50 97 THR A C 1
ATOM 766 O O . THR A 1 97 ? -6.088 1.652 7.617 1.00 89.50 97 THR A O 1
ATOM 769 N N . GLU A 1 98 ? -6.121 1.892 9.842 1.00 86.06 98 GLU A N 1
ATOM 770 C CA . GLU A 1 98 ? -7.570 2.139 9.920 1.00 86.06 98 GLU A CA 1
ATOM 771 C C . GLU A 1 98 ? -7.998 3.375 9.124 1.00 86.06 98 GLU A C 1
ATOM 773 O O . GLU A 1 98 ? -9.007 3.355 8.419 1.00 86.06 98 GLU A O 1
ATOM 778 N N . GLU A 1 99 ? -7.192 4.433 9.208 1.00 86.62 99 GLU A N 1
ATOM 779 C CA . GLU A 1 99 ? -7.440 5.696 8.520 1.00 86.62 99 GLU A CA 1
ATOM 780 C C . GLU A 1 99 ? -7.417 5.519 7.002 1.00 86.62 99 GLU A C 1
ATOM 782 O O . GLU A 1 99 ? -8.328 5.977 6.313 1.00 86.62 99 GLU A O 1
ATOM 787 N N . GLU A 1 100 ? -6.404 4.827 6.476 1.00 86.75 100 GLU A N 1
ATOM 788 C CA . GLU A 1 100 ? -6.266 4.624 5.036 1.00 86.75 100 GLU A CA 1
ATOM 789 C C . GLU A 1 100 ? -7.355 3.698 4.493 1.00 86.75 100 GLU A C 1
ATOM 791 O O . GLU A 1 100 ? -7.946 3.972 3.451 1.00 86.75 100 GLU A O 1
ATOM 796 N N . PHE A 1 101 ? -7.690 2.640 5.234 1.00 85.69 101 PHE A N 1
ATOM 797 C CA . PHE A 1 101 ? -8.790 1.755 4.868 1.00 85.69 101 PHE A CA 1
ATOM 798 C C . PHE A 1 101 ? -10.129 2.493 4.815 1.00 85.69 101 PHE A C 1
ATOM 800 O O . PHE A 1 101 ? -10.897 2.286 3.877 1.00 85.69 101 PHE A O 1
ATOM 807 N N . SER A 1 102 ? -10.399 3.371 5.786 1.00 83.25 102 SER A N 1
ATOM 808 C CA . SER A 1 102 ? -11.628 4.171 5.818 1.00 83.25 102 SER A CA 1
ATOM 809 C C . SER A 1 102 ? -11.697 5.143 4.640 1.00 83.25 102 SER A C 1
ATOM 811 O O . SER A 1 102 ? -12.735 5.239 3.991 1.00 83.25 102 SER A O 1
ATOM 813 N N . LYS A 1 103 ? -10.582 5.812 4.314 1.00 85.56 103 LYS A N 1
ATOM 814 C CA . LYS A 1 103 ? -10.491 6.720 3.160 1.00 85.56 103 LYS A CA 1
ATOM 815 C C . LYS A 1 103 ? -10.721 5.991 1.840 1.00 85.56 103 LYS A C 1
ATOM 817 O O . LYS A 1 103 ? -11.581 6.397 1.071 1.00 85.56 103 LYS A O 1
ATOM 822 N N . MET A 1 104 ? -10.001 4.896 1.599 1.00 80.81 104 MET A N 1
ATOM 823 C CA . MET A 1 104 ? -10.129 4.133 0.353 1.00 80.81 104 MET A CA 1
ATOM 824 C C . MET A 1 104 ? -11.494 3.452 0.220 1.00 80.81 10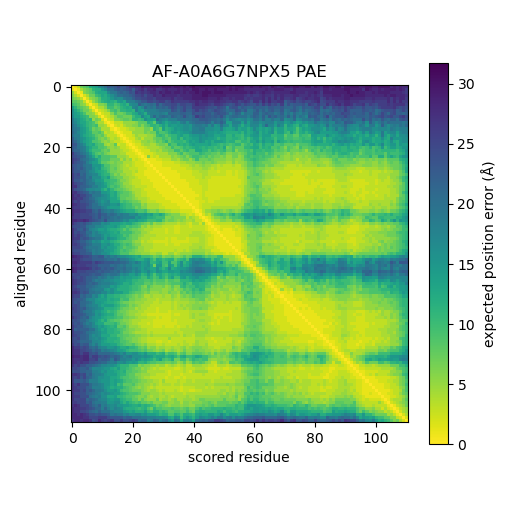4 MET A C 1
ATOM 826 O O . MET A 1 104 ? -12.010 3.306 -0.883 1.00 80.81 104 MET A O 1
ATOM 830 N N . SER A 1 105 ? -12.091 3.022 1.335 1.00 77.12 105 SER A N 1
ATOM 831 C CA . SER A 1 105 ? -13.432 2.433 1.312 1.00 77.12 105 SER A CA 1
ATOM 832 C C . SER A 1 105 ? -14.512 3.473 1.022 1.00 77.12 105 SER A C 1
ATOM 834 O O . SER A 1 105 ? -15.490 3.130 0.368 1.00 77.12 105 SER A O 1
ATOM 836 N N . ALA A 1 106 ? -14.340 4.718 1.481 1.00 76.69 106 ALA A N 1
ATOM 837 C CA . ALA A 1 106 ? -15.232 5.822 1.135 1.00 76.69 106 ALA A CA 1
ATOM 838 C C . ALA A 1 106 ? -15.109 6.192 -0.351 1.00 76.69 106 ALA A C 1
ATOM 840 O O . ALA A 1 106 ? -16.117 6.265 -1.042 1.00 76.69 106 ALA A O 1
ATOM 841 N N . ASP A 1 107 ? -13.880 6.308 -0.857 1.00 74.69 107 ASP A N 1
ATOM 842 C CA . ASP A 1 107 ? -13.603 6.658 -2.257 1.00 74.69 107 ASP A CA 1
ATOM 843 C C . ASP A 1 107 ? -14.159 5.616 -3.251 1.00 74.69 107 ASP A C 1
ATOM 845 O O . ASP A 1 107 ? -14.641 5.962 -4.323 1.00 74.69 107 ASP A O 1
ATOM 849 N N . GLN A 1 108 ? -14.181 4.331 -2.869 1.00 63.69 108 GLN A N 1
ATOM 850 C CA . GLN A 1 108 ? -14.796 3.265 -3.675 1.00 63.69 108 GLN A CA 1
ATOM 851 C C . GLN A 1 108 ? -16.330 3.201 -3.598 1.00 63.69 108 GLN A C 1
ATOM 853 O O . GLN A 1 108 ? -16.928 2.498 -4.408 1.00 63.69 108 GLN A O 1
ATOM 858 N N . ASN A 1 109 ? -16.961 3.854 -2.620 1.00 59.50 109 ASN A N 1
ATOM 859 C CA . ASN A 1 109 ? -18.420 3.845 -2.456 1.00 59.50 109 ASN A CA 1
ATOM 860 C C . ASN A 1 109 ? -19.102 5.051 -3.129 1.00 59.50 109 ASN A C 1
ATOM 862 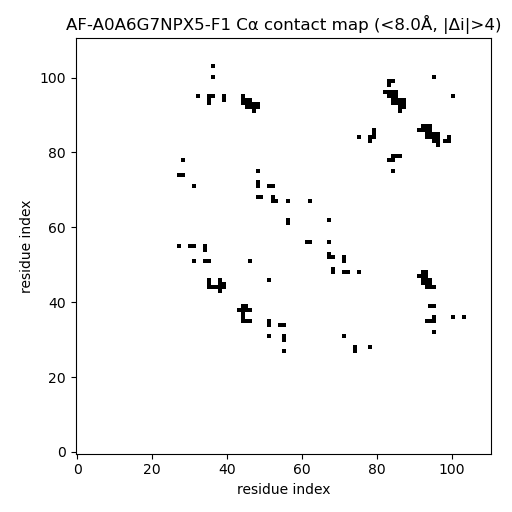O O . ASN A 1 109 ? -20.317 5.021 -3.306 1.00 59.50 109 ASN A O 1
ATOM 866 N N . ASP A 1 110 ? -18.339 6.092 -3.475 1.00 51.38 110 ASP A N 1
ATOM 867 C CA . ASP A 1 110 ? -18.811 7.317 -4.144 1.00 51.38 110 ASP A CA 1
ATOM 868 C C . ASP A 1 110 ? -18.611 7.301 -5.682 1.00 51.38 110 ASP A C 1
ATOM 870 O O . ASP A 1 110 ? -18.882 8.303 -6.350 1.00 51.38 110 ASP A O 1
ATOM 874 N N . ALA A 1 111 ? -18.167 6.175 -6.257 1.00 46.88 111 ALA A N 1
ATOM 875 C CA . ALA A 1 111 ? -17.987 5.956 -7.701 1.00 46.88 111 ALA A CA 1
ATOM 876 C C . ALA A 1 111 ? -19.010 4.957 -8.266 1.00 46.88 111 ALA A C 1
ATOM 878 O O . ALA A 1 111 ? -19.490 5.192 -9.401 1.00 46.88 111 ALA A O 1
#

pLDDT: mean 75.0, std 13.17, range [45.97, 90.94]